Protein AF-A0A2E9J8N4-F1 (afdb_monomer)

Mean predicted aligned error: 10.18 Å

Foldseek 3Di:
DDDPPPPDPPCLCVDPALVVLQVQLVVQCVVDPSVVSLVVVCVVNVNDPVVSVVSHDPVSVVSNVVSCCVVVVDPDDPDPDD

pLDDT: mean 78.66, std 16.1, range [39.28, 92.56]

Radius of gyration: 17.5 Å; Cα contacts (8 Å, |Δi|>4): 43; chains: 1; bounding box: 32×23×68 Å

Sequence (82 aa):
MAKKIDIDKKNMIKMLSPETFNIDVKTLADKMPLMDAILHYCELHKLEYETAASLISTDLKRVLRKEAEELNFIQATSKLPI

Structure (mmCIF, N/CA/C/O backbone):
data_AF-A0A2E9J8N4-F1
#
_entry.id   AF-A0A2E9J8N4-F1
#
loop_
_atom_site.group_PDB
_atom_site.id
_atom_site.type_symbol
_atom_site.label_atom_id
_atom_site.label_alt_id
_atom_site.label_comp_id
_atom_site.label_asym_id
_at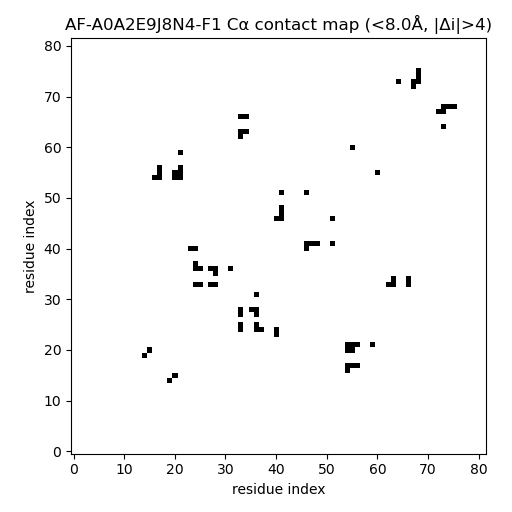om_site.label_entity_id
_atom_site.label_seq_id
_atom_site.pdbx_PDB_ins_code
_atom_site.Cartn_x
_atom_site.Cartn_y
_atom_site.Cartn_z
_atom_site.occupancy
_atom_site.B_iso_or_equiv
_atom_site.auth_seq_id
_atom_site.auth_comp_id
_atom_site.auth_asym_id
_atom_site.auth_atom_id
_atom_site.pdbx_PDB_model_num
ATOM 1 N N . MET A 1 1 ? 16.813 -7.831 -44.635 1.00 45.09 1 MET A N 1
ATOM 2 C CA . MET A 1 1 ? 17.304 -8.756 -43.582 1.00 45.09 1 MET A CA 1
ATOM 3 C C . MET A 1 1 ? 18.455 -8.050 -42.876 1.00 45.09 1 MET A C 1
ATOM 5 O O . MET A 1 1 ? 19.277 -7.499 -43.578 1.00 45.09 1 MET A O 1
ATOM 9 N N . ALA A 1 2 ? 18.570 -7.931 -41.558 1.00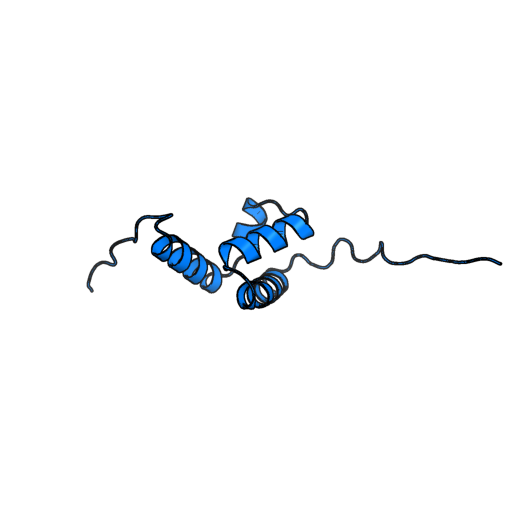 45.94 2 ALA A N 1
ATOM 10 C CA . ALA A 1 2 ? 17.919 -8.610 -40.452 1.00 45.94 2 ALA A CA 1
ATOM 11 C C . ALA A 1 2 ? 17.745 -7.632 -39.271 1.00 45.94 2 ALA A C 1
ATOM 13 O O . ALA A 1 2 ? 18.560 -6.733 -39.065 1.00 45.94 2 ALA A O 1
ATOM 14 N N . LYS A 1 3 ? 16.660 -7.844 -38.521 1.00 49.38 3 LYS A N 1
ATOM 15 C CA . LYS A 1 3 ? 16.339 -7.245 -37.222 1.00 49.38 3 LYS A CA 1
ATOM 16 C C . LYS A 1 3 ? 17.555 -7.267 -36.284 1.00 49.38 3 LYS A C 1
ATOM 18 O O . LYS A 1 3 ? 18.114 -8.334 -36.052 1.00 49.38 3 LYS A O 1
ATOM 23 N N . LYS A 1 4 ? 17.873 -6.131 -35.665 1.00 47.03 4 LYS A N 1
ATOM 24 C CA . LYS A 1 4 ? 18.452 -6.099 -34.316 1.00 47.03 4 LYS A CA 1
ATOM 25 C C . LYS A 1 4 ? 17.371 -5.572 -33.382 1.00 47.03 4 LYS A C 1
ATOM 27 O O . LYS A 1 4 ? 17.145 -4.374 -33.265 1.00 47.03 4 LYS A O 1
ATOM 32 N N . ILE A 1 5 ? 16.605 -6.523 -32.860 1.00 57.31 5 ILE A N 1
ATOM 33 C CA . ILE A 1 5 ? 15.747 -6.348 -31.696 1.00 57.31 5 ILE A CA 1
ATOM 34 C C . ILE A 1 5 ? 16.686 -6.541 -30.513 1.00 57.31 5 ILE A C 1
ATOM 36 O O . ILE A 1 5 ? 16.987 -7.672 -30.162 1.00 57.31 5 ILE A O 1
ATOM 40 N N . ASP A 1 6 ? 17.142 -5.443 -29.928 1.00 47.44 6 ASP A N 1
ATOM 41 C CA . ASP A 1 6 ? 17.721 -5.430 -28.583 1.00 47.44 6 ASP A CA 1
ATOM 42 C C . ASP A 1 6 ? 16.910 -4.426 -27.755 1.00 47.44 6 ASP A C 1
ATOM 44 O O . ASP A 1 6 ? 17.381 -3.410 -27.248 1.00 47.44 6 ASP A O 1
ATOM 48 N N . ILE A 1 7 ? 15.610 -4.710 -27.736 1.00 54.59 7 ILE A N 1
ATOM 49 C CA . ILE A 1 7 ? 14.594 -4.110 -26.887 1.00 54.59 7 ILE A CA 1
ATOM 50 C C . ILE A 1 7 ? 14.804 -4.637 -25.462 1.00 54.59 7 ILE A C 1
ATOM 52 O O . ILE A 1 7 ? 14.829 -5.841 -25.225 1.00 54.59 7 ILE A O 1
ATOM 56 N N . ASP A 1 8 ? 14.965 -3.693 -24.537 1.00 51.72 8 ASP A N 1
ATOM 57 C CA . ASP A 1 8 ? 14.464 -3.775 -23.164 1.00 51.72 8 ASP A CA 1
ATOM 58 C C . ASP A 1 8 ? 14.934 -4.957 -22.290 1.00 51.72 8 ASP A C 1
ATOM 60 O O . ASP A 1 8 ? 14.155 -5.769 -21.807 1.00 51.72 8 ASP A O 1
ATOM 64 N N . LYS A 1 9 ? 16.239 -5.037 -22.008 1.00 49.53 9 LYS A N 1
ATOM 65 C CA . LYS A 1 9 ? 16.741 -5.758 -20.812 1.00 49.53 9 LYS A CA 1
ATOM 66 C C . LYS A 1 9 ? 17.564 -4.898 -19.855 1.00 49.53 9 LYS A C 1
ATOM 68 O O . LYS A 1 9 ? 17.967 -5.361 -18.794 1.00 49.53 9 LYS A O 1
ATOM 73 N N . LYS A 1 10 ? 17.795 -3.626 -20.195 1.00 39.28 10 LYS A N 1
ATOM 74 C CA . LYS A 1 10 ? 18.656 -2.708 -19.428 1.00 39.28 10 LYS A CA 1
ATOM 75 C C . LYS A 1 10 ? 17.910 -1.899 -18.348 1.00 39.28 10 LYS A C 1
ATOM 77 O O . LYS A 1 10 ? 18.542 -1.142 -17.627 1.00 39.28 10 LYS A O 1
ATOM 82 N N . ASN A 1 11 ? 16.595 -2.093 -18.197 1.00 45.28 11 ASN A N 1
ATOM 83 C CA . ASN A 1 11 ? 15.750 -1.400 -17.208 1.00 45.28 11 ASN A CA 1
ATOM 84 C C . ASN A 1 11 ? 15.257 -2.286 -16.047 1.00 45.28 11 ASN A C 1
ATOM 86 O O . ASN A 1 11 ? 14.446 -1.830 -15.248 1.00 45.28 11 ASN A O 1
ATOM 90 N N . MET A 1 12 ? 15.736 -3.528 -15.912 1.00 42.56 12 MET A N 1
ATOM 91 C CA . MET A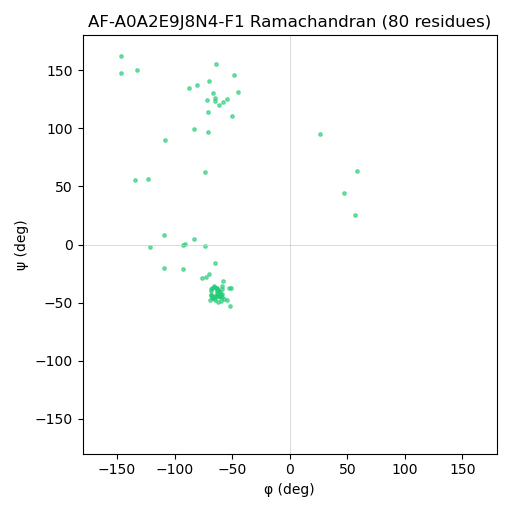 1 12 ? 15.199 -4.483 -14.925 1.00 42.56 12 MET A CA 1
ATOM 92 C C . MET A 1 12 ? 15.578 -4.202 -13.457 1.00 42.56 12 MET A C 1
ATOM 94 O O . MET A 1 12 ? 15.125 -4.910 -12.567 1.00 42.56 12 MET A O 1
ATOM 98 N N . ILE A 1 13 ? 16.363 -3.153 -13.195 1.00 51.84 13 ILE A N 1
ATOM 99 C CA . ILE A 1 13 ? 16.601 -2.598 -11.853 1.00 51.84 13 ILE A CA 1
ATOM 100 C C . ILE A 1 13 ? 16.472 -1.075 -11.953 1.00 51.84 13 ILE A C 1
ATOM 102 O O . ILE A 1 13 ? 17.404 -0.321 -11.675 1.00 51.84 13 ILE A O 1
ATOM 106 N N . LYS A 1 14 ? 15.341 -0.574 -12.456 1.00 48.41 14 LYS A N 1
ATOM 107 C CA . LYS A 1 14 ? 15.034 0.846 -12.277 1.00 48.41 14 LYS A CA 1
ATOM 108 C C . LYS A 1 14 ? 14.686 1.043 -10.809 1.00 48.41 14 LYS A C 1
ATOM 110 O O . LYS A 1 14 ? 13.580 0.719 -10.409 1.00 48.41 14 LYS A O 1
ATOM 115 N N . MET A 1 15 ? 15.693 1.481 -10.048 1.00 48.72 15 MET A N 1
ATOM 116 C CA . MET A 1 15 ? 15.602 2.162 -8.754 1.00 48.72 15 MET A CA 1
ATOM 117 C C . MET A 1 15 ? 14.326 1.830 -7.982 1.00 48.72 15 MET A C 1
ATOM 119 O O . MET A 1 15 ? 13.297 2.479 -8.157 1.00 48.72 15 MET A O 1
ATOM 123 N N . LEU A 1 16 ? 14.416 0.852 -7.085 1.00 63.28 16 LEU A N 1
ATOM 124 C CA . LEU A 1 16 ? 13.393 0.636 -6.074 1.00 63.28 16 LEU A CA 1
ATOM 125 C C . LEU A 1 16 ? 13.515 1.741 -5.008 1.00 63.28 16 LEU A C 1
ATOM 127 O O . LEU A 1 16 ? 13.887 1.510 -3.861 1.00 63.28 16 LEU A O 1
ATOM 131 N N . SER A 1 17 ? 13.322 2.983 -5.439 1.00 76.50 17 SER A N 1
ATOM 132 C CA . SER A 1 17 ? 13.375 4.148 -4.576 1.00 76.50 17 SER A CA 1
ATOM 133 C C . SER A 1 17 ? 12.034 4.266 -3.853 1.00 76.50 17 SER A C 1
ATOM 135 O O . SER A 1 17 ? 10.989 4.134 -4.500 1.00 76.50 17 SER A O 1
ATOM 137 N N . PRO A 1 18 ? 12.032 4.574 -2.543 1.00 77.75 18 PRO A N 1
ATOM 138 C CA . PRO A 1 18 ? 10.801 4.806 -1.789 1.00 77.75 18 PRO A CA 1
ATOM 139 C C . PRO A 1 18 ? 9.895 5.827 -2.487 1.00 77.75 18 PRO A C 1
ATOM 141 O O . PRO A 1 18 ? 8.679 5.683 -2.519 1.00 77.75 18 PRO A O 1
ATOM 144 N N . GLU A 1 19 ? 10.486 6.851 -3.100 1.00 82.56 19 GLU A N 1
ATOM 145 C CA . GLU A 1 19 ? 9.767 7.912 -3.806 1.00 82.56 19 GLU A CA 1
ATOM 146 C C . GLU A 1 19 ? 8.964 7.382 -5.002 1.00 82.56 19 GLU A C 1
ATOM 148 O O . GLU A 1 19 ? 7.769 7.651 -5.109 1.00 82.56 19 GLU A O 1
ATOM 153 N N . THR A 1 20 ? 9.592 6.574 -5.862 1.00 84.19 20 THR A N 1
ATOM 154 C CA . THR A 1 20 ? 8.942 5.964 -7.030 1.00 84.19 20 THR A CA 1
ATOM 155 C C . THR A 1 20 ? 7.841 4.999 -6.603 1.00 84.19 20 THR A C 1
ATOM 157 O O . THR A 1 20 ? 6.728 5.093 -7.111 1.00 84.19 20 THR A O 1
ATOM 160 N N . PHE A 1 21 ? 8.111 4.163 -5.593 1.00 86.00 21 PHE A N 1
ATOM 161 C CA . PHE A 1 21 ? 7.116 3.257 -5.020 1.00 86.00 21 PHE A CA 1
ATOM 162 C C . PHE A 1 21 ? 5.858 4.014 -4.567 1.00 86.00 21 PHE A C 1
ATOM 164 O O . PHE A 1 21 ? 4.739 3.629 -4.900 1.00 86.00 21 PHE A O 1
ATOM 171 N N . ASN A 1 22 ? 6.023 5.121 -3.834 1.00 86.62 22 ASN A N 1
ATOM 172 C CA . ASN A 1 22 ? 4.884 5.891 -3.334 1.00 86.62 22 ASN A CA 1
ATOM 173 C C . ASN A 1 22 ? 4.064 6.531 -4.470 1.00 86.62 22 ASN A C 1
ATOM 175 O O . ASN A 1 22 ? 2.840 6.592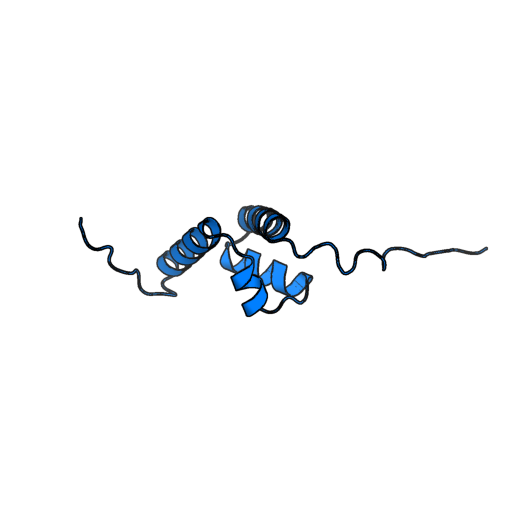 -4.363 1.00 86.62 22 ASN A O 1
ATOM 179 N N . ILE A 1 23 ? 4.704 6.997 -5.547 1.00 88.38 23 ILE A N 1
ATOM 180 C CA . ILE A 1 23 ? 4.012 7.589 -6.705 1.00 88.38 23 ILE A CA 1
ATOM 181 C C . ILE A 1 23 ? 3.229 6.523 -7.477 1.00 88.38 23 ILE A C 1
ATOM 183 O O . ILE A 1 23 ? 2.051 6.727 -7.783 1.00 88.38 23 ILE A O 1
ATOM 187 N N . ASP A 1 24 ? 3.860 5.386 -7.761 1.00 89.25 24 ASP A N 1
ATOM 188 C CA . ASP A 1 24 ? 3.243 4.307 -8.530 1.00 89.25 24 ASP A CA 1
ATOM 189 C C . ASP A 1 24 ? 2.059 3.707 -7.768 1.00 89.25 24 ASP A C 1
ATOM 191 O O . ASP A 1 24 ? 0.955 3.622 -8.309 1.00 89.25 24 ASP A O 1
ATOM 195 N N . VAL A 1 25 ? 2.237 3.399 -6.479 1.00 90.06 25 VAL A N 1
ATOM 196 C CA . VAL A 1 25 ? 1.151 2.900 -5.623 1.00 90.06 25 VAL A CA 1
ATOM 197 C C . VAL A 1 25 ? 0.015 3.911 -5.518 1.00 90.06 25 VAL A C 1
ATOM 199 O O . VAL A 1 25 ? -1.144 3.522 -5.602 1.00 90.06 25 VAL A O 1
ATOM 202 N N . LYS A 1 26 ? 0.304 5.211 -5.395 1.00 88.88 26 LYS A N 1
ATOM 203 C CA . LYS A 1 26 ? -0.741 6.244 -5.348 1.00 88.88 26 LYS A CA 1
ATOM 204 C C . LYS A 1 26 ? -1.516 6.350 -6.664 1.00 88.88 26 LYS A C 1
ATOM 206 O O . LYS A 1 26 ? -2.719 6.579 -6.643 1.00 88.88 26 LYS A O 1
ATOM 211 N N . THR A 1 27 ? -0.840 6.163 -7.794 1.00 91.06 27 THR A N 1
ATOM 212 C CA . THR A 1 27 ? -1.472 6.152 -9.122 1.00 91.06 27 THR A CA 1
ATOM 213 C C . THR A 1 27 ? -2.360 4.923 -9.305 1.00 91.06 27 THR A C 1
ATOM 215 O O . THR A 1 27 ? -3.433 5.005 -9.898 1.00 91.06 27 THR A O 1
ATOM 218 N N . LEU A 1 28 ? -1.927 3.776 -8.782 1.00 90.94 28 LEU A N 1
ATOM 219 C CA . LEU A 1 28 ? -2.710 2.546 -8.764 1.00 90.94 28 LEU A CA 1
ATOM 220 C C . LEU A 1 28 ? -3.917 2.664 -7.819 1.00 90.94 28 LEU A C 1
ATOM 222 O O . LEU A 1 28 ? -5.016 2.268 -8.198 1.00 90.94 28 LEU A O 1
ATOM 226 N N . ALA A 1 29 ? -3.740 3.290 -6.653 1.00 90.44 29 ALA A N 1
ATOM 227 C CA . ALA A 1 29 ? -4.784 3.500 -5.649 1.00 90.44 29 ALA A CA 1
ATOM 228 C C . ALA A 1 29 ? -5.934 4.419 -6.116 1.00 90.44 29 ALA A C 1
ATOM 230 O O . ALA A 1 29 ? -6.997 4.438 -5.507 1.00 90.44 29 ALA A O 1
ATOM 231 N N . ASP A 1 30 ? -5.748 5.175 -7.203 1.00 89.31 30 ASP A N 1
ATOM 232 C CA . ASP A 1 30 ? -6.829 5.939 -7.846 1.00 89.31 30 ASP A CA 1
ATOM 233 C C . ASP A 1 30 ? -7.854 5.022 -8.540 1.00 89.31 30 ASP A C 1
ATOM 235 O O . ASP A 1 30 ? -9.020 5.372 -8.702 1.00 89.31 30 ASP A O 1
ATOM 239 N N . LYS A 1 31 ? -7.421 3.820 -8.940 1.00 90.00 31 LYS A N 1
ATOM 240 C CA . LYS A 1 31 ? -8.221 2.862 -9.718 1.00 90.00 31 LYS A CA 1
ATOM 241 C C . LYS A 1 31 ? -8.648 1.633 -8.924 1.00 90.00 31 LYS A C 1
ATOM 243 O O . LYS A 1 31 ? -9.564 0.936 -9.355 1.00 90.00 31 LYS A O 1
ATOM 248 N N . MET A 1 32 ? -7.971 1.335 -7.819 1.00 90.38 32 MET A N 1
ATOM 249 C CA . MET A 1 32 ? -8.229 0.164 -6.983 1.00 90.38 32 MET A CA 1
ATOM 250 C C . MET A 1 32 ? -7.952 0.467 -5.504 1.00 90.38 32 MET A C 1
ATOM 252 O O . MET A 1 32 ? -7.261 1.443 -5.219 1.00 90.38 32 MET A O 1
ATOM 256 N N . PRO A 1 33 ? -8.466 -0.350 -4.568 1.00 90.62 33 PRO A N 1
ATOM 257 C CA . PRO A 1 33 ? -8.137 -0.252 -3.145 1.00 90.62 33 PRO A CA 1
ATOM 258 C C . PRO A 1 33 ? -6.623 -0.162 -2.907 1.00 90.62 33 PRO A C 1
A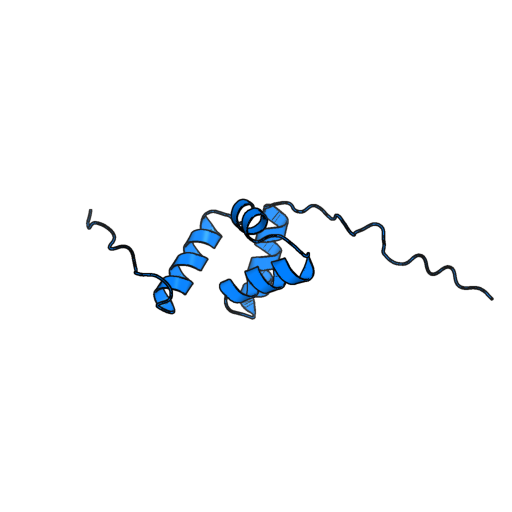TOM 260 O O . PRO A 1 33 ? -5.837 -0.764 -3.643 1.00 90.62 33 PRO A O 1
ATOM 263 N N . LEU A 1 34 ? -6.190 0.578 -1.884 1.00 90.62 34 LEU A N 1
ATOM 264 C CA . LEU A 1 34 ? -4.761 0.809 -1.642 1.00 90.62 34 LEU A CA 1
ATOM 265 C C . LEU A 1 34 ? -4.037 -0.504 -1.300 1.00 90.62 34 LEU A C 1
ATOM 267 O O . LEU A 1 34 ? -2.912 -0.715 -1.756 1.00 90.62 34 LEU A O 1
ATOM 271 N N . MET A 1 35 ? -4.688 -1.401 -0.556 1.00 90.19 35 MET A N 1
ATOM 272 C CA . MET A 1 35 ? -4.226 -2.777 -0.332 1.00 90.19 35 MET A CA 1
ATOM 273 C C . MET A 1 35 ? -3.903 -3.497 -1.650 1.00 90.19 35 MET A C 1
ATOM 275 O O . MET A 1 35 ? -2.784 -3.983 -1.829 1.00 90.19 35 MET A O 1
ATOM 279 N N . ASP A 1 36 ? -4.846 -3.505 -2.595 1.00 91.81 36 ASP A N 1
ATOM 280 C CA . ASP A 1 36 ? -4.678 -4.169 -3.893 1.00 91.81 36 ASP A CA 1
ATOM 281 C C . ASP A 1 36 ? -3.613 -3.477 -4.748 1.00 91.81 36 ASP A C 1
ATOM 283 O O . ASP A 1 36 ? -2.806 -4.14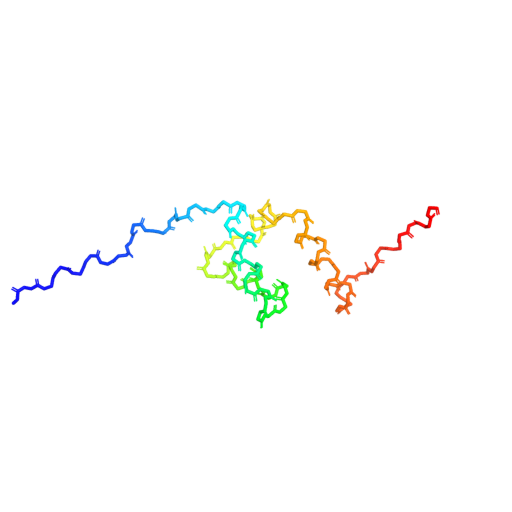1 -5.397 1.00 91.81 36 ASP A O 1
ATOM 287 N N . ALA A 1 37 ? -3.542 -2.144 -4.701 1.00 92.56 37 ALA A N 1
ATOM 288 C CA . ALA A 1 37 ? -2.526 -1.366 -5.401 1.00 92.56 37 ALA A CA 1
ATOM 289 C C . ALA A 1 37 ? -1.102 -1.745 -4.963 1.00 92.56 37 ALA A C 1
ATOM 291 O O . ALA A 1 37 ? -0.210 -1.891 -5.803 1.00 92.56 37 ALA A O 1
ATOM 292 N N . ILE A 1 38 ? -0.889 -1.938 -3.657 1.00 89.69 38 ILE A N 1
ATOM 293 C CA . ILE A 1 38 ? 0.398 -2.376 -3.104 1.00 89.69 38 ILE A CA 1
ATOM 294 C C . ILE A 1 38 ? 0.712 -3.807 -3.543 1.00 89.69 38 ILE A C 1
ATOM 296 O O . ILE A 1 38 ? 1.836 -4.063 -3.979 1.00 89.69 38 ILE A O 1
ATOM 300 N N . LEU A 1 39 ? -0.255 -4.727 -3.457 1.00 90.12 39 LEU A N 1
ATOM 301 C CA . LEU A 1 39 ? -0.064 -6.116 -3.887 1.00 90.12 39 LEU A CA 1
ATOM 302 C C . LEU A 1 39 ? 0.299 -6.185 -5.371 1.00 90.12 39 LEU A C 1
ATOM 304 O O . LEU A 1 39 ? 1.302 -6.800 -5.723 1.00 90.12 39 LEU A O 1
ATOM 308 N N . HIS A 1 40 ? -0.452 -5.485 -6.220 1.00 91.06 40 HIS A N 1
ATOM 309 C CA . HIS A 1 40 ? -0.225 -5.458 -7.658 1.00 91.06 40 HIS A CA 1
ATOM 310 C C . HIS A 1 40 ? 1.165 -4.918 -8.006 1.00 91.06 40 HIS A C 1
ATOM 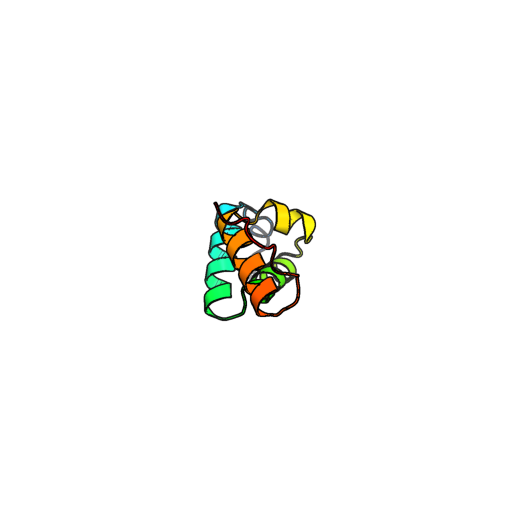312 O O . HIS A 1 40 ? 1.879 -5.498 -8.824 1.00 91.06 40 HIS A O 1
ATOM 318 N N . TYR A 1 41 ? 1.593 -3.840 -7.341 1.00 88.81 41 TYR A N 1
ATOM 319 C CA . TYR A 1 41 ? 2.948 -3.323 -7.508 1.00 88.81 41 TYR A CA 1
ATOM 320 C C . TYR A 1 41 ? 4.005 -4.362 -7.103 1.00 88.81 41 TYR A C 1
ATOM 322 O O . TYR A 1 41 ? 4.980 -4.579 -7.826 1.00 88.81 41 TYR A O 1
ATOM 330 N N . CYS A 1 42 ? 3.803 -5.045 -5.973 1.00 88.00 42 CYS A N 1
ATOM 331 C CA . CYS A 1 42 ? 4.730 -6.075 -5.513 1.00 88.00 42 CYS A CA 1
ATOM 332 C C . CYS A 1 42 ? 4.808 -7.259 -6.487 1.00 88.00 42 CYS A C 1
ATOM 334 O O . CYS A 1 42 ? 5.902 -7.741 -6.770 1.00 88.00 42 CYS A O 1
ATOM 336 N N . GLU A 1 43 ? 3.684 -7.693 -7.057 1.00 88.75 43 GLU A N 1
ATOM 337 C CA . GLU A 1 43 ? 3.630 -8.783 -8.037 1.00 88.75 43 GLU A CA 1
ATOM 338 C C . GLU A 1 43 ? 4.356 -8.436 -9.342 1.00 88.75 43 GLU A C 1
ATOM 340 O O . GLU A 1 43 ? 5.160 -9.234 -9.834 1.00 88.75 43 GLU A O 1
ATOM 345 N N . LEU A 1 44 ? 4.127 -7.232 -9.880 1.00 86.62 44 LEU A N 1
ATOM 346 C CA . LEU A 1 44 ? 4.765 -6.760 -11.115 1.00 86.62 44 LEU A CA 1
ATOM 347 C C . LEU A 1 44 ? 6.290 -6.691 -10.988 1.00 86.62 44 LEU A C 1
ATOM 349 O O . LEU A 1 44 ? 7.017 -7.062 -11.912 1.00 86.62 44 LEU A O 1
ATOM 353 N N . HIS A 1 45 ? 6.771 -6.236 -9.832 1.00 84.44 45 HIS A N 1
ATOM 354 C CA . HIS A 1 45 ? 8.194 -6.060 -9.559 1.00 84.44 45 HIS A CA 1
ATOM 355 C C . HIS A 1 45 ? 8.846 -7.279 -8.892 1.00 84.44 45 HIS A C 1
ATOM 357 O O . HIS A 1 45 ? 10.051 -7.251 -8.641 1.00 84.44 45 HIS A O 1
ATOM 363 N N . LYS A 1 46 ? 8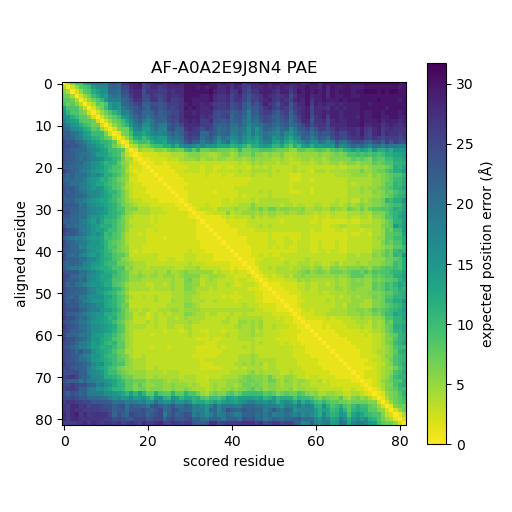.077 -8.348 -8.621 1.00 84.75 46 LYS A N 1
ATOM 364 C CA . LYS A 1 46 ? 8.495 -9.505 -7.806 1.00 84.75 46 LYS A CA 1
ATOM 365 C C . LYS A 1 46 ? 9.174 -9.070 -6.502 1.00 84.75 46 LYS A C 1
ATOM 367 O O . LYS A 1 46 ? 10.235 -9.575 -6.138 1.00 84.75 46 LYS A O 1
ATOM 372 N N . LEU A 1 47 ? 8.571 -8.085 -5.845 1.00 83.94 47 LEU A N 1
ATOM 373 C CA . LEU A 1 47 ? 9.066 -7.486 -4.619 1.00 83.94 47 LEU A CA 1
ATOM 374 C C . LEU A 1 47 ? 8.562 -8.264 -3.404 1.00 83.94 47 LEU A C 1
ATOM 376 O O . LEU A 1 47 ? 7.373 -8.559 -3.301 1.00 83.94 47 LEU A O 1
ATOM 380 N N . GLU A 1 48 ? 9.453 -8.547 -2.456 1.00 86.62 48 GLU A N 1
ATOM 381 C CA . GLU A 1 48 ? 9.052 -9.158 -1.191 1.00 86.62 48 GLU A CA 1
ATOM 382 C C . GLU A 1 48 ? 8.262 -8.179 -0.320 1.00 86.62 48 GLU A C 1
ATOM 384 O O . GLU A 1 48 ? 8.608 -6.998 -0.208 1.00 86.62 48 GLU A O 1
ATOM 389 N N . TYR A 1 49 ? 7.231 -8.688 0.356 1.00 84.00 49 TYR A N 1
ATOM 390 C CA . TYR A 1 49 ? 6.337 -7.879 1.186 1.00 84.00 49 TYR A CA 1
ATOM 391 C C . TYR A 1 49 ? 7.069 -7.132 2.308 1.00 84.00 49 TYR A C 1
ATOM 393 O O . TYR A 1 49 ? 6.730 -5.986 2.600 1.00 84.00 49 TYR A O 1
ATOM 401 N N . GLU A 1 50 ? 8.108 -7.731 2.899 1.00 85.81 50 GLU A N 1
ATOM 402 C CA . GLU A 1 50 ? 8.944 -7.067 3.908 1.00 85.81 50 GLU A CA 1
ATOM 403 C C . GLU A 1 50 ? 9.676 -5.851 3.328 1.00 85.81 50 GLU A C 1
ATOM 405 O O . GLU A 1 50 ? 9.705 -4.775 3.933 1.00 85.81 50 GLU A O 1
ATOM 410 N N . THR A 1 51 ? 10.205 -5.988 2.110 1.00 84.75 51 THR A N 1
ATOM 411 C CA . THR A 1 51 ? 10.892 -4.889 1.426 1.00 84.75 51 THR A CA 1
ATOM 412 C C . THR A 1 51 ? 9.895 -3.801 1.043 1.00 84.75 51 THR A C 1
ATOM 414 O O . THR A 1 51 ? 10.152 -2.625 1.300 1.00 84.75 51 THR A O 1
ATOM 417 N N . ALA A 1 52 ? 8.723 -4.165 0.520 1.00 84.75 52 ALA A N 1
ATOM 418 C CA . ALA A 1 52 ? 7.653 -3.214 0.236 1.00 84.75 52 ALA A CA 1
ATOM 419 C C . ALA A 1 52 ? 7.254 -2.431 1.497 1.00 84.75 52 ALA A C 1
ATOM 421 O O . ALA A 1 52 ? 7.233 -1.202 1.480 1.00 84.75 52 ALA A O 1
ATOM 422 N N . ALA A 1 53 ? 7.058 -3.113 2.629 1.00 85.56 53 ALA A N 1
ATOM 423 C CA . ALA A 1 53 ? 6.729 -2.485 3.909 1.00 85.56 53 ALA A CA 1
ATOM 424 C C . ALA A 1 53 ? 7.782 -1.463 4.382 1.00 85.56 53 ALA A C 1
ATOM 426 O O . ALA A 1 53 ? 7.434 -0.465 5.032 1.00 85.56 53 ALA A O 1
ATOM 427 N N . SER A 1 54 ? 9.055 -1.681 4.039 1.00 85.44 54 SER A N 1
ATOM 428 C CA . SER A 1 54 ? 10.146 -0.742 4.323 1.00 85.44 54 SER A CA 1
ATOM 429 C C . SER A 1 54 ? 10.117 0.519 3.443 1.00 85.44 54 SER A C 1
ATOM 431 O O . SER A 1 54 ? 10.537 1.583 3.892 1.00 85.44 54 SER A O 1
ATOM 433 N N . LEU A 1 55 ? 9.561 0.427 2.230 1.00 86.12 55 LEU A N 1
ATOM 434 C CA . LEU A 1 55 ? 9.534 1.500 1.225 1.00 86.12 55 LEU A CA 1
ATOM 435 C C . LEU A 1 55 ? 8.266 2.364 1.284 1.00 86.12 55 LEU A C 1
ATOM 437 O O . LEU A 1 55 ? 8.257 3.502 0.804 1.00 86.12 55 LEU A O 1
ATOM 441 N N . ILE A 1 56 ? 7.192 1.842 1.883 1.00 86.75 56 ILE A N 1
ATOM 442 C CA . ILE A 1 56 ? 5.941 2.578 2.089 1.00 86.75 56 ILE A CA 1
ATOM 443 C C . ILE A 1 56 ? 6.186 3.757 3.048 1.00 86.75 56 ILE A C 1
ATOM 445 O O . ILE A 1 56 ? 6.626 3.576 4.190 1.00 86.75 56 ILE A O 1
ATOM 449 N N . SER A 1 57 ? 5.819 4.966 2.611 1.00 89.25 57 SER A N 1
ATOM 450 C CA . SER A 1 57 ? 5.861 6.177 3.440 1.00 89.25 57 SER A CA 1
ATOM 451 C C . SER A 1 57 ? 4.909 6.104 4.638 1.00 89.25 57 SER A C 1
ATOM 453 O O . SER A 1 57 ? 3.869 5.446 4.591 1.00 89.25 57 SER A O 1
ATOM 455 N N . THR A 1 58 ? 5.195 6.866 5.698 1.00 88.25 58 THR A N 1
ATOM 456 C CA . THR A 1 58 ? 4.318 6.982 6.881 1.00 88.25 58 THR A CA 1
ATOM 457 C C . THR A 1 58 ? 2.877 7.351 6.513 1.00 88.25 58 THR A C 1
ATOM 459 O O . THR A 1 58 ? 1.936 6.830 7.111 1.00 88.25 58 THR A O 1
ATOM 462 N N . ASP A 1 59 ? 2.692 8.211 5.508 1.00 88.00 59 ASP A N 1
ATOM 463 C CA . ASP A 1 59 ? 1.360 8.630 5.071 1.0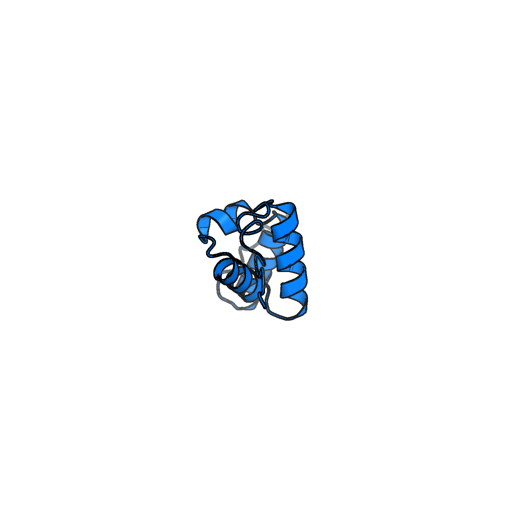0 88.00 59 ASP A CA 1
ATOM 464 C C . ASP A 1 59 ? 0.575 7.478 4.420 1.00 88.00 59 ASP A C 1
ATOM 466 O O . ASP A 1 59 ? -0.550 7.200 4.832 1.00 88.00 59 ASP A O 1
ATOM 470 N N . LEU A 1 60 ? 1.199 6.713 3.515 1.00 88.62 60 LEU A N 1
ATOM 471 C CA . LEU A 1 60 ? 0.581 5.516 2.934 1.00 88.62 60 LEU A CA 1
ATOM 472 C C . LEU A 1 60 ? 0.281 4.451 3.993 1.00 88.62 60 LEU A C 1
ATOM 474 O O . LEU A 1 60 ? -0.788 3.858 3.947 1.00 88.62 60 LEU A O 1
ATOM 478 N N . LYS A 1 61 ? 1.156 4.245 4.989 1.00 89.00 61 LYS A N 1
ATOM 479 C CA . LYS A 1 61 ? 0.874 3.322 6.109 1.00 89.00 61 LYS A CA 1
ATOM 480 C C . LYS A 1 61 ? -0.382 3.727 6.876 1.00 89.00 61 LYS A C 1
ATOM 482 O O . LYS A 1 61 ? -1.155 2.867 7.288 1.00 89.00 61 LYS A O 1
ATOM 487 N N . ARG A 1 62 ? -0.605 5.032 7.058 1.00 89.62 62 ARG A N 1
ATOM 488 C CA . ARG A 1 62 ? -1.807 5.555 7.717 1.00 89.62 62 ARG A CA 1
ATOM 489 C C . ARG A 1 62 ? -3.061 5.308 6.882 1.00 89.62 62 ARG A C 1
ATOM 491 O O . ARG A 1 62 ? -4.068 4.891 7.447 1.00 89.62 62 ARG A O 1
ATOM 498 N N . VAL A 1 63 ? -3.004 5.548 5.571 1.00 90.19 63 VAL A N 1
ATOM 499 C CA . VAL A 1 63 ? -4.134 5.281 4.665 1.00 90.19 63 VAL A CA 1
ATOM 500 C C . VAL A 1 63 ? -4.425 3.780 4.598 1.00 90.19 63 VAL A C 1
ATOM 502 O O . VAL A 1 63 ? -5.572 3.387 4.761 1.00 90.19 63 VAL A O 1
ATOM 505 N N . LEU A 1 64 ? -3.387 2.949 4.481 1.00 90.25 64 LEU A N 1
ATOM 506 C CA . LEU A 1 64 ? -3.486 1.489 4.455 1.00 90.25 64 LEU A CA 1
ATOM 507 C C . LEU A 1 64 ? -4.142 0.948 5.724 1.00 90.25 64 LEU A C 1
ATOM 509 O O . LEU A 1 64 ? -5.037 0.112 5.673 1.00 90.25 64 LEU A O 1
ATOM 513 N N . ARG A 1 65 ? -3.720 1.461 6.884 1.00 90.00 65 ARG A N 1
ATOM 514 C CA . ARG A 1 65 ? -4.323 1.107 8.167 1.00 90.00 65 ARG A CA 1
ATOM 515 C C . ARG A 1 65 ? -5.792 1.525 8.230 1.00 90.00 65 ARG A C 1
ATOM 517 O O . ARG A 1 65 ? -6.612 0.736 8.676 1.00 90.00 65 ARG A O 1
ATOM 524 N N . LYS A 1 66 ? -6.118 2.742 7.787 1.00 90.25 66 LYS A N 1
ATOM 525 C CA . LYS A 1 66 ? -7.495 3.251 7.775 1.00 90.25 66 LYS A CA 1
ATOM 526 C C . LYS A 1 66 ? -8.399 2.378 6.908 1.00 90.25 66 LYS A C 1
ATOM 528 O O . LYS A 1 66 ? -9.471 2.001 7.355 1.00 90.25 66 LYS A O 1
ATOM 533 N N . GLU A 1 67 ? -7.936 2.011 5.718 1.00 91.19 67 GLU A N 1
ATOM 534 C CA . GLU A 1 67 ? -8.649 1.098 4.823 1.00 91.19 67 GLU A CA 1
ATOM 535 C C . GLU A 1 67 ? -8.830 -0.288 5.464 1.00 91.19 67 GLU A C 1
ATOM 537 O O . GLU A 1 67 ? -9.920 -0.851 5.434 1.00 91.19 67 GLU A O 1
ATOM 542 N N . ALA A 1 68 ? -7.798 -0.816 6.133 1.00 91.56 68 ALA A N 1
ATOM 543 C CA . ALA A 1 68 ? -7.888 -2.081 6.864 1.00 91.56 68 ALA A CA 1
ATOM 544 C C . ALA A 1 68 ? -8.898 -2.038 8.025 1.00 91.56 68 ALA A C 1
ATOM 546 O O . ALA A 1 68 ? -9.582 -3.026 8.285 1.00 91.56 68 ALA A O 1
ATOM 547 N N . GLU A 1 69 ? -8.978 -0.911 8.735 1.00 91.12 69 GLU A N 1
ATOM 548 C CA . GLU A 1 69 ? -9.953 -0.676 9.806 1.00 91.12 69 GLU A CA 1
ATOM 549 C C . GLU A 1 69 ? -11.377 -0.566 9.231 1.00 91.12 69 GLU A C 1
ATOM 551 O O . GLU A 1 69 ? -12.298 -1.184 9.762 1.00 91.12 69 GLU A O 1
ATOM 556 N N . GLU A 1 70 ? -11.561 0.152 8.117 1.00 90.38 70 GLU A N 1
ATOM 557 C CA . GLU A 1 70 ? -12.850 0.301 7.420 1.00 90.38 70 GLU A CA 1
ATOM 558 C C . GLU A 1 70 ? -13.376 -1.037 6.880 1.00 90.38 70 GLU A C 1
ATOM 560 O O . GLU A 1 70 ? -14.571 -1.325 6.968 1.00 90.38 70 GLU A O 1
ATOM 565 N N . LEU A 1 71 ? -12.476 -1.889 6.386 1.00 90.31 71 LEU A N 1
ATOM 566 C CA . LEU A 1 71 ? -12.788 -3.234 5.902 1.00 90.31 71 LEU A CA 1
ATOM 567 C C . LEU A 1 71 ? -12.857 -4.286 7.024 1.00 90.31 71 LEU A C 1
ATOM 569 O O . LEU A 1 71 ? -13.071 -5.462 6.742 1.00 90.31 71 LEU A O 1
ATOM 573 N N . ASN A 1 72 ? -12.726 -3.884 8.294 1.00 89.44 72 ASN A N 1
ATOM 574 C CA . ASN A 1 72 ? -12.733 -4.768 9.468 1.00 89.44 72 ASN A CA 1
ATOM 575 C C . ASN A 1 72 ? -11.660 -5.879 9.436 1.00 89.44 72 ASN A C 1
ATOM 577 O O . ASN A 1 72 ? -11.812 -6.913 10.086 1.00 89.44 72 ASN A O 1
ATOM 581 N N . PHE A 1 73 ? -10.553 -5.671 8.716 1.00 89.50 73 PHE A N 1
ATOM 582 C CA . PHE A 1 73 ? -9.410 -6.591 8.715 1.00 89.50 73 PHE A CA 1
ATOM 583 C C . PHE A 1 73 ? -8.560 -6.474 9.980 1.00 89.50 73 PHE A C 1
ATOM 585 O O . PHE A 1 73 ? -7.929 -7.445 10.398 1.00 89.50 73 PHE A O 1
ATOM 592 N N . ILE A 1 74 ? -8.533 -5.290 10.593 1.00 87.25 74 ILE A N 1
ATOM 593 C CA . ILE A 1 74 ? -7.840 -5.040 11.857 1.00 87.25 74 ILE A CA 1
ATOM 594 C C . ILE A 1 74 ? -8.750 -4.280 12.817 1.00 87.25 74 ILE A C 1
ATOM 596 O O . ILE A 1 74 ? -9.601 -3.493 12.406 1.00 87.25 74 ILE A O 1
ATOM 600 N N . GLN A 1 75 ? -8.552 -4.495 14.116 1.00 83.62 75 GLN A N 1
ATOM 601 C CA . GLN A 1 75 ? -9.247 -3.713 15.131 1.00 83.62 75 GLN A CA 1
ATOM 602 C C . GLN A 1 75 ? -8.766 -2.262 15.080 1.00 83.62 75 GLN A C 1
ATOM 604 O O . GLN A 1 75 ? -7.560 -1.992 15.128 1.00 83.62 75 GLN A O 1
ATOM 609 N N . ALA A 1 76 ? -9.718 -1.329 15.037 1.00 77.88 76 ALA A N 1
ATOM 610 C CA . ALA A 1 76 ? -9.420 0.076 15.240 1.00 77.88 76 ALA A CA 1
ATOM 611 C C . ALA A 1 76 ? -8.766 0.241 16.614 1.00 77.88 76 ALA A C 1
ATOM 613 O O . ALA A 1 76 ? -9.326 -0.146 17.642 1.00 77.88 76 ALA A O 1
ATOM 614 N N . THR A 1 77 ? -7.562 0.807 16.651 1.00 73.38 77 THR A N 1
ATOM 615 C CA . THR A 1 77 ? -6.969 1.174 17.937 1.00 73.38 77 THR A CA 1
ATOM 616 C C . THR A 1 77 ? -7.747 2.362 18.467 1.00 73.38 77 THR A C 1
ATOM 618 O O . THR A 1 77 ? -7.698 3.434 17.858 1.00 73.38 77 THR A O 1
ATOM 621 N N . SER A 1 78 ? -8.456 2.183 19.584 1.00 61.84 78 SER A N 1
ATOM 622 C CA . SER A 1 78 ? -9.068 3.288 20.321 1.00 61.84 78 SER A CA 1
ATOM 623 C C . SER A 1 78 ? -8.012 4.362 20.551 1.00 61.84 78 SER A C 1
ATOM 625 O O . SER A 1 78 ? -7.049 4.154 21.291 1.00 61.84 78 SER A O 1
ATOM 627 N N . LYS A 1 79 ? -8.159 5.508 19.880 1.00 64.62 79 LYS A N 1
ATOM 628 C CA . LYS A 1 79 ? -7.340 6.679 20.180 1.00 64.62 79 LYS A CA 1
ATOM 629 C C . LYS A 1 79 ? -7.705 7.098 21.596 1.00 64.62 79 LYS A C 1
ATOM 631 O O . LYS A 1 79 ? -8.887 7.308 21.868 1.00 64.62 79 LYS A O 1
ATOM 636 N N . LEU A 1 80 ? -6.717 7.171 22.490 1.00 62.72 80 LEU A N 1
ATOM 637 C CA . LEU A 1 80 ? -6.941 7.773 23.799 1.00 62.72 80 LEU A CA 1
ATOM 638 C C . LEU A 1 80 ? -7.514 9.179 23.558 1.00 62.72 80 LEU A C 1
ATOM 640 O O . LEU A 1 80 ? -6.902 9.935 22.796 1.00 62.72 80 LEU A O 1
ATOM 644 N N . PRO A 1 81 ? -8.676 9.522 24.137 1.00 66.06 81 PRO A N 1
ATOM 645 C CA . PRO A 1 81 ? -9.119 10.904 24.140 1.00 66.06 81 PRO A CA 1
ATOM 646 C C . PRO A 1 81 ? -8.065 11.715 24.903 1.00 66.06 81 PRO A C 1
ATOM 648 O O . PRO A 1 81 ? -7.745 11.382 26.046 1.00 66.06 81 PRO A O 1
ATOM 651 N N . ILE A 1 82 ? -7.472 12.699 24.222 1.00 64.19 82 ILE A N 1
ATOM 652 C CA . ILE A 1 82 ? -6.627 13.727 24.847 1.00 64.19 82 ILE A CA 1
ATOM 653 C C . ILE A 1 82 ? -7.494 14.783 25.522 1.00 64.19 82 ILE A C 1
ATOM 655 O O . ILE A 1 82 ? -8.591 15.063 24.984 1.00 64.19 82 ILE A O 1
#

Solvent-accessible surface area (backbone atoms only — not comparable to full-atom values): 5170 Å² total; per-residue (Å²): 139,78,88,83,84,82,75,86,76,90,63,85,76,68,68,93,39,43,69,56,51,49,53,54,34,53,62,38,35,75,80,40,59,56,68,55,20,49,50,52,52,28,63,78,67,72,48,54,68,71,58,50,62,71,37,54,48,74,67,56,52,50,52,46,50,50,52,33,36,75,69,66,75,42,82,73,76,80,72,78,86,127

Secondary structure (DSSP, 8-state):
-------SSTTTT----HHHHHHHHHHHHTTS-HHHHHHHHHHHHT--HHHHHHHS-HHHHHHHHHHHHHTTSS----PPP-